Protein AF-A0A0Q6T5B0-F1 (afdb_monomer)

Radius of gyration: 17.35 Å; Cα contacts (8 Å, |Δi|>4): 91; chains: 1; bounding box: 44×30×52 Å

Mean predicted aligned error: 13.18 Å

Secondary structure (DSSP, 8-state):
---TT-----TTTS-------SS---EEEEEEEEE-SS-EEEEEEEEETTS-TTS-PPEEEEE-HHHHHH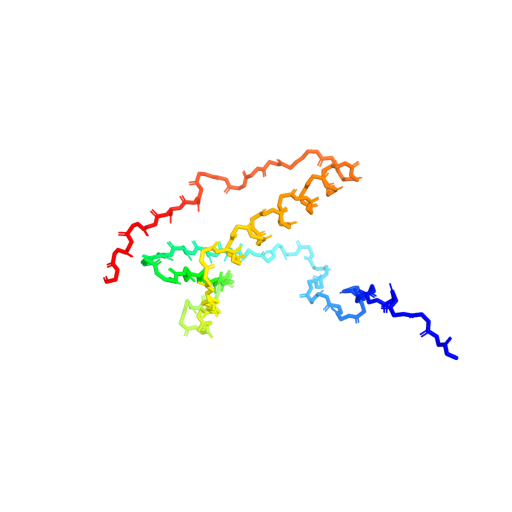HHHHHHHHHHHHHHHH-PPPP-TT---------

pLDDT: mean 70.62, std 24.85, range [30.31, 98.31]

Structure (mmCIF, N/CA/C/O backbone):
data_AF-A0A0Q6T5B0-F1
#
_entry.id   AF-A0A0Q6T5B0-F1
#
loop_
_atom_site.group_PDB
_atom_site.id
_atom_site.type_symbol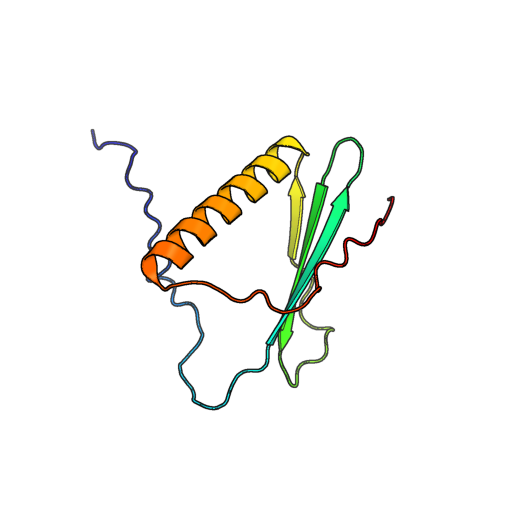
_atom_site.label_atom_id
_atom_site.label_alt_id
_atom_site.label_comp_id
_atom_site.label_asym_id
_atom_site.label_entity_id
_atom_site.label_seq_id
_atom_site.pdbx_PDB_ins_code
_atom_site.Cartn_x
_atom_site.Cartn_y
_atom_site.Cartn_z
_atom_site.occupancy
_atom_site.B_iso_or_equiv
_atom_site.auth_seq_id
_atom_site.auth_comp_id
_atom_site.auth_asym_id
_atom_site.auth_atom_id
_atom_site.pdbx_PDB_model_num
ATOM 1 N N . MET A 1 1 ? 8.245 -11.558 34.445 1.00 35.50 1 MET A N 1
ATOM 2 C CA . MET A 1 1 ? 7.073 -11.363 33.566 1.00 35.50 1 MET A CA 1
ATOM 3 C C . MET A 1 1 ? 7.317 -10.069 32.796 1.00 35.50 1 MET A C 1
ATOM 5 O O . MET A 1 1 ? 7.330 -9.022 33.426 1.00 35.50 1 MET A O 1
ATOM 9 N N . LYS A 1 2 ? 7.706 -10.133 31.514 1.00 34.97 2 LYS A N 1
ATOM 10 C CA . LYS A 1 2 ? 8.018 -8.940 30.699 1.00 34.97 2 LYS A CA 1
ATOM 11 C C . LYS A 1 2 ? 6.781 -8.540 29.879 1.00 34.97 2 LYS A C 1
ATOM 13 O O . LYS A 1 2 ? 6.071 -9.415 29.396 1.00 34.97 2 LYS A O 1
ATOM 18 N N . SER A 1 3 ? 6.535 -7.231 29.808 1.00 30.31 3 SER A N 1
ATOM 19 C CA . SER A 1 3 ? 5.399 -6.556 29.158 1.00 30.31 3 SER A CA 1
ATOM 20 C C . SER A 1 3 ? 5.258 -6.902 27.659 1.00 30.31 3 SER A C 1
ATOM 22 O O . SER A 1 3 ? 6.290 -6.957 26.992 1.00 30.31 3 SER A O 1
ATOM 24 N N . PRO A 1 4 ? 4.041 -7.073 27.093 1.00 40.22 4 PRO A N 1
ATOM 25 C CA . PRO A 1 4 ? 3.830 -7.443 25.681 1.00 40.22 4 PRO A CA 1
ATOM 26 C C . PRO A 1 4 ? 4.004 -6.329 24.627 1.00 40.22 4 PRO A C 1
ATOM 28 O O . PRO A 1 4 ? 3.602 -6.523 23.484 1.00 40.22 4 PRO A O 1
ATOM 31 N N . THR A 1 5 ? 4.542 -5.156 24.961 1.00 44.38 5 THR A N 1
ATOM 32 C CA . THR A 1 5 ? 4.450 -3.964 24.088 1.00 44.38 5 THR A CA 1
ATOM 33 C C . THR A 1 5 ? 5.668 -3.650 23.218 1.00 44.38 5 THR A C 1
ATOM 35 O O . THR A 1 5 ? 5.668 -2.621 22.550 1.00 44.38 5 THR A O 1
ATOM 38 N N . ASP A 1 6 ? 6.662 -4.531 23.131 1.00 37.91 6 ASP A N 1
ATOM 39 C CA . ASP A 1 6 ? 7.827 -4.325 22.258 1.00 37.91 6 ASP A CA 1
ATOM 40 C C . ASP A 1 6 ? 7.759 -5.214 21.009 1.00 37.91 6 ASP A C 1
ATOM 42 O O . ASP A 1 6 ? 8.482 -6.194 20.855 1.00 37.91 6 ASP A O 1
ATOM 46 N N . VAL A 1 7 ? 6.849 -4.871 20.096 1.00 40.16 7 VAL A N 1
ATOM 47 C CA . VAL A 1 7 ? 6.929 -5.320 18.695 1.00 40.16 7 VAL A CA 1
ATOM 48 C C . VAL A 1 7 ? 7.183 -4.103 17.816 1.00 40.16 7 VAL A C 1
ATOM 50 O O . VAL A 1 7 ? 6.499 -3.853 16.826 1.00 40.16 7 VAL A O 1
ATOM 53 N N . ARG A 1 8 ? 8.194 -3.308 18.174 1.00 38.72 8 ARG A N 1
ATOM 54 C CA . ARG A 1 8 ? 8.837 -2.426 17.204 1.00 38.72 8 ARG A CA 1
ATOM 55 C C . ARG A 1 8 ? 9.734 -3.323 16.355 1.00 38.72 8 ARG A C 1
ATOM 57 O O . ARG A 1 8 ? 10.908 -3.506 16.647 1.00 38.72 8 ARG A O 1
ATOM 64 N N . ARG A 1 9 ? 9.133 -3.991 15.364 1.00 39.81 9 ARG A N 1
ATOM 65 C CA . ARG A 1 9 ? 9.886 -4.726 14.343 1.00 39.81 9 ARG A CA 1
ATOM 66 C C . ARG A 1 9 ? 10.784 -3.698 13.666 1.00 39.81 9 ARG A C 1
ATOM 68 O O . ARG A 1 9 ? 10.284 -2.768 13.038 1.00 39.81 9 ARG A O 1
ATOM 75 N N . ASP A 1 10 ? 12.081 -3.811 13.898 1.00 35.12 10 ASP A N 1
ATOM 76 C CA . ASP A 1 10 ? 13.074 -2.888 13.374 1.00 35.12 10 ASP A CA 1
ATOM 77 C C . ASP A 1 10 ? 13.299 -3.227 11.895 1.00 35.12 10 ASP A C 1
ATOM 79 O O . ASP A 1 10 ? 14.168 -4.021 11.539 1.00 35.12 10 ASP A O 1
ATOM 83 N N . TRP A 1 11 ? 12.442 -2.687 11.023 1.00 39.12 11 TRP A N 1
ATOM 84 C CA . TRP A 1 11 ? 12.509 -2.882 9.567 1.00 39.12 11 TRP A CA 1
ATOM 85 C C . TRP A 1 11 ? 13.849 -2.421 8.968 1.00 39.12 11 TRP A C 1
ATOM 87 O O . TRP A 1 11 ? 14.155 -2.756 7.831 1.00 39.12 11 TRP A O 1
ATOM 97 N N . ALA A 1 12 ? 14.661 -1.673 9.724 1.00 39.00 12 ALA A N 1
ATOM 98 C CA . ALA A 1 12 ? 16.006 -1.272 9.331 1.00 39.00 12 ALA A CA 1
ATOM 99 C C . ALA A 1 12 ? 17.030 -2.425 9.376 1.00 39.00 12 ALA A C 1
ATOM 101 O O . ALA A 1 12 ? 18.029 -2.374 8.659 1.00 39.00 12 ALA A O 1
ATOM 102 N N . ALA A 1 13 ? 16.804 -3.459 10.199 1.00 38.56 13 ALA A N 1
ATOM 103 C CA . ALA A 1 13 ? 17.745 -4.570 10.377 1.00 38.56 13 ALA A CA 1
ATOM 104 C C . ALA A 1 13 ? 17.644 -5.630 9.265 1.00 38.56 13 ALA A C 1
ATOM 106 O O . ALA A 1 13 ? 18.636 -6.275 8.927 1.00 38.56 13 ALA A O 1
ATOM 107 N N . GLU A 1 14 ? 16.468 -5.777 8.653 1.00 37.75 14 GLU A N 1
ATOM 108 C CA . GLU 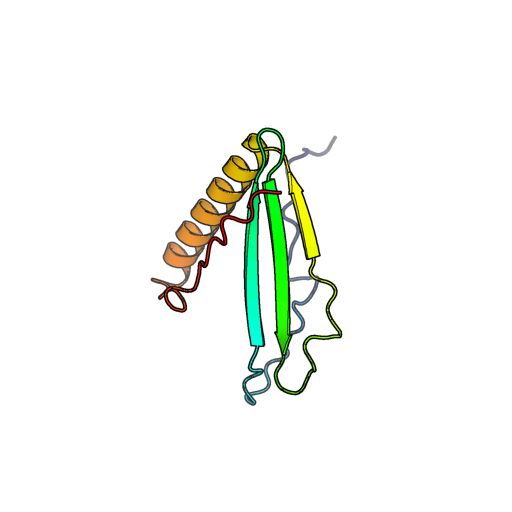A 1 14 ? 16.292 -6.522 7.406 1.00 37.75 14 GLU A CA 1
ATOM 109 C C . GLU A 1 14 ? 16.500 -5.542 6.258 1.00 37.75 14 GLU A C 1
ATOM 111 O O . GLU A 1 14 ? 15.539 -5.048 5.677 1.00 37.75 14 GLU A O 1
ATOM 116 N N . GLY A 1 15 ? 17.766 -5.177 6.023 1.00 33.25 15 GLY A N 1
ATOM 117 C CA . GLY A 1 15 ? 18.152 -4.152 5.060 1.00 33.25 15 GLY A CA 1
ATOM 118 C C . GLY A 1 15 ? 17.297 -4.218 3.799 1.00 33.25 15 GLY A C 1
ATOM 119 O O . GLY A 1 15 ? 17.373 -5.187 3.048 1.00 33.25 15 GLY A O 1
ATOM 120 N N . CYS A 1 16 ? 16.473 -3.190 3.580 1.00 35.16 16 CYS A N 1
ATOM 121 C CA . CYS A 1 16 ? 15.827 -2.989 2.294 1.00 35.16 16 CYS A CA 1
ATOM 122 C C . CYS A 1 16 ? 16.971 -2.922 1.276 1.00 35.16 16 CYS A C 1
ATOM 124 O O . CYS A 1 16 ? 17.813 -2.023 1.401 1.00 35.16 16 CYS A O 1
ATOM 126 N N . PRO A 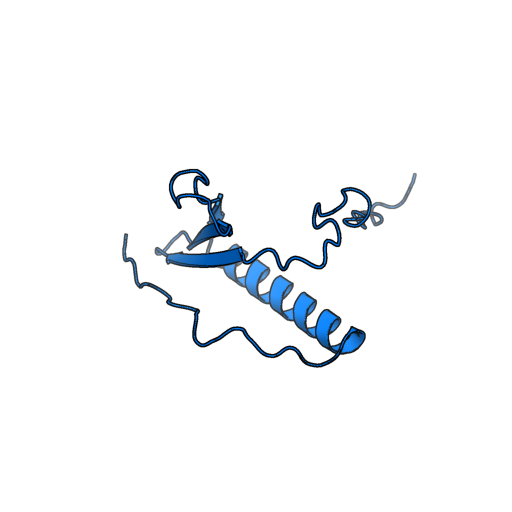1 17 ? 17.102 -3.882 0.343 1.00 40.28 17 PRO A N 1
ATOM 127 C CA . PRO A 1 17 ? 18.256 -3.949 -0.528 1.00 40.28 17 PRO A CA 1
ATOM 128 C C . PRO A 1 17 ? 18.055 -2.911 -1.626 1.00 40.28 17 PRO A C 1
ATOM 130 O O . PRO A 1 17 ? 17.759 -3.230 -2.769 1.00 40.28 17 PRO A O 1
ATOM 133 N N . VAL A 1 18 ? 18.198 -1.641 -1.274 1.00 43.22 18 VAL A N 1
ATOM 134 C CA . VAL A 1 18 ? 18.422 -0.574 -2.235 1.00 43.22 18 VAL A CA 1
ATOM 135 C C . VAL A 1 18 ? 19.802 -0.039 -1.913 1.00 43.22 18 VAL A C 1
ATOM 137 O O . VAL A 1 18 ? 19.980 0.983 -1.254 1.00 43.22 18 VAL A O 1
ATOM 140 N N . ALA A 1 19 ? 20.802 -0.826 -2.314 1.00 38.34 19 ALA A N 1
ATOM 141 C CA . ALA A 1 19 ? 22.180 -0.381 -2.317 1.00 38.34 19 ALA A CA 1
ATOM 142 C C . ALA A 1 19 ? 22.244 0.939 -3.093 1.00 38.34 19 ALA A C 1
ATOM 144 O O . ALA A 1 19 ? 21.805 1.024 -4.241 1.00 38.34 19 ALA A O 1
ATOM 145 N N . ALA A 1 20 ? 22.771 1.967 -2.437 1.00 44.75 20 ALA A N 1
ATOM 146 C CA . ALA A 1 20 ? 23.010 3.271 -3.020 1.00 44.75 20 ALA A CA 1
ATOM 147 C C . ALA A 1 20 ? 24.050 3.157 -4.149 1.00 44.75 20 ALA A C 1
ATOM 149 O O . ALA A 1 20 ? 25.247 3.319 -3.926 1.00 44.75 20 ALA A O 1
ATOM 150 N N . SER A 1 21 ? 23.599 2.879 -5.372 1.00 38.88 21 SER A N 1
ATOM 151 C CA . SER A 1 21 ? 24.330 3.225 -6.588 1.00 38.88 21 SER A CA 1
ATOM 152 C C . SER A 1 21 ? 23.618 4.389 -7.257 1.00 38.88 21 SER A C 1
ATOM 154 O O . SER A 1 21 ? 22.417 4.330 -7.495 1.00 38.88 21 SER A O 1
ATOM 156 N N . SER A 1 22 ? 24.362 5.437 -7.599 1.00 43.53 22 SER A N 1
ATOM 157 C CA . SER A 1 22 ? 23.889 6.619 -8.333 1.00 43.53 22 SER A CA 1
ATOM 158 C C . SER A 1 22 ? 23.472 6.342 -9.789 1.00 43.53 22 SER A C 1
ATOM 160 O O . SER A 1 22 ? 23.226 7.278 -10.545 1.00 43.53 22 SER A O 1
ATOM 162 N N . ALA A 1 23 ? 23.371 5.073 -10.187 1.00 44.34 23 ALA A N 1
ATOM 163 C CA . ALA A 1 23 ? 22.608 4.640 -11.346 1.00 44.34 23 ALA A CA 1
ATOM 164 C C . ALA A 1 23 ? 21.174 4.398 -10.861 1.00 44.34 23 ALA A C 1
ATOM 166 O O . ALA A 1 23 ? 20.929 3.445 -10.123 1.00 44.34 23 ALA A O 1
ATOM 167 N N . GLY A 1 24 ? 20.260 5.316 -11.176 1.00 47.41 24 GLY A N 1
ATOM 168 C CA . GLY A 1 24 ? 18.870 5.218 -10.744 1.00 47.41 24 GLY A CA 1
ATOM 169 C C . GLY A 1 24 ? 18.274 3.891 -11.195 1.00 47.41 24 GLY A C 1
ATOM 170 O O . GLY A 1 24 ? 18.118 3.662 -12.387 1.00 47.41 24 GLY A O 1
ATOM 171 N N . TYR A 1 25 ? 17.951 3.012 -10.251 1.00 49.84 25 TYR A N 1
ATOM 172 C CA . TYR A 1 25 ? 17.116 1.862 -10.557 1.00 49.84 25 TYR A CA 1
ATOM 173 C C . TYR A 1 25 ? 15.729 2.399 -10.893 1.00 49.84 25 TYR A C 1
ATOM 175 O O . TYR A 1 25 ? 14.997 2.855 -10.010 1.00 49.84 25 TYR A O 1
ATOM 183 N N . HIS A 1 26 ? 15.382 2.390 -12.175 1.00 71.38 26 HIS A N 1
ATOM 184 C CA . HIS A 1 26 ? 14.034 2.700 -12.608 1.00 71.38 26 HIS A CA 1
ATOM 185 C C . HIS A 1 26 ? 13.155 1.496 -12.276 1.00 71.38 26 HIS A C 1
ATOM 187 O O . HIS A 1 26 ? 13.253 0.435 -12.891 1.00 71.38 26 HIS A O 1
ATOM 193 N N . TYR A 1 27 ? 12.315 1.654 -11.257 1.00 72.94 27 TYR A N 1
ATOM 194 C CA . TYR A 1 27 ? 11.276 0.689 -10.936 1.00 72.94 27 TYR A CA 1
ATOM 195 C C . TYR A 1 27 ? 9.908 1.362 -10.957 1.00 72.94 27 TYR A C 1
ATOM 197 O O . TYR A 1 27 ? 9.777 2.561 -10.703 1.00 72.94 27 TYR A O 1
ATOM 205 N N . ALA A 1 28 ? 8.879 0.576 -11.249 1.00 79.38 28 ALA A N 1
ATOM 206 C CA . ALA A 1 28 ? 7.492 1.004 -11.198 1.00 79.38 28 ALA A CA 1
ATOM 207 C C . ALA A 1 28 ? 6.697 0.042 -10.317 1.00 79.38 28 ALA A C 1
ATOM 209 O O . ALA A 1 28 ? 6.683 -1.165 -10.562 1.00 79.38 28 ALA A O 1
ATOM 210 N N . ASN A 1 29 ? 6.020 0.584 -9.305 1.00 83.19 29 ASN A N 1
ATOM 211 C CA . ASN A 1 29 ? 5.044 -0.169 -8.525 1.00 83.19 29 ASN A CA 1
ATOM 212 C C . ASN A 1 29 ? 3.694 -0.145 -9.249 1.00 83.19 29 ASN A C 1
ATOM 214 O O . ASN A 1 29 ? 3.238 0.913 -9.680 1.00 83.19 29 ASN A O 1
ATOM 218 N N . GLN A 1 30 ? 3.050 -1.301 -9.356 1.00 81.31 30 GLN A N 1
ATOM 219 C CA . GLN A 1 30 ? 1.707 -1.461 -9.901 1.00 81.31 30 GLN A CA 1
ATOM 220 C C . GLN A 1 30 ? 0.784 -1.965 -8.795 1.00 81.31 30 GLN A C 1
ATOM 222 O O . GLN A 1 30 ? 1.081 -2.962 -8.133 1.00 81.31 30 GLN A O 1
ATOM 227 N N . PHE A 1 31 ? -0.338 -1.276 -8.613 1.00 86.75 31 PHE A N 1
ATOM 228 C CA . PHE A 1 31 ? -1.356 -1.611 -7.627 1.00 86.75 31 PHE A CA 1
ATOM 229 C C . PHE A 1 31 ? -2.698 -1.765 -8.332 1.00 86.75 31 PHE A C 1
ATOM 231 O O . PHE A 1 31 ? -3.110 -0.879 -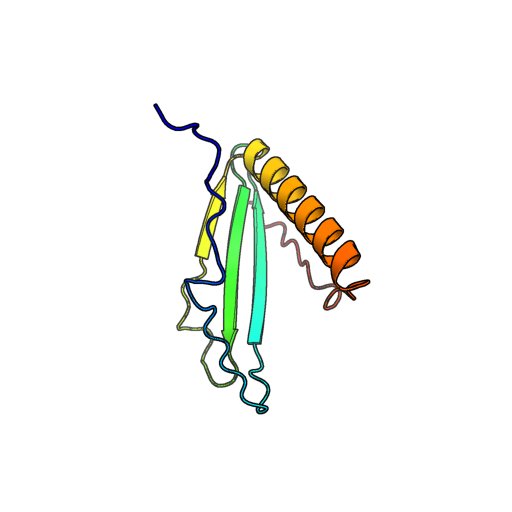9.076 1.00 86.75 31 PHE A O 1
ATOM 238 N N . GLU A 1 32 ? -3.399 -2.861 -8.066 1.00 86.44 32 GLU A N 1
ATOM 239 C CA . GLU A 1 32 ? -4.773 -3.061 -8.523 1.00 86.44 32 GLU A CA 1
ATOM 240 C C . GLU A 1 32 ? -5.643 -3.476 -7.344 1.00 86.44 32 GLU A C 1
ATOM 242 O O . GLU A 1 32 ? -5.246 -4.317 -6.535 1.00 86.44 32 GLU A O 1
ATOM 247 N N . VAL A 1 33 ? -6.850 -2.924 -7.268 1.00 91.25 33 VAL A N 1
ATOM 248 C CA . VAL A 1 33 ? -7.841 -3.301 -6.260 1.00 91.25 33 VAL A CA 1
ATOM 249 C C . VAL A 1 33 ? -9.121 -3.721 -6.963 1.00 91.25 33 VAL A C 1
ATOM 251 O O . VAL A 1 33 ? -9.621 -2.998 -7.816 1.00 91.25 33 VAL A O 1
ATOM 254 N N . GLY A 1 34 ? -9.650 -4.882 -6.586 1.00 91.62 34 GLY A N 1
ATOM 255 C CA . GLY A 1 34 ? -10.997 -5.326 -6.941 1.00 91.62 34 GLY A CA 1
ATOM 256 C C . GLY A 1 34 ? -11.767 -5.736 -5.691 1.00 91.62 34 GLY A C 1
ATOM 257 O O . GLY A 1 34 ? -11.168 -5.983 -4.642 1.00 91.62 34 GLY A O 1
ATOM 258 N N . PHE A 1 35 ? -13.092 -5.822 -5.778 1.00 95.44 35 PHE A N 1
ATOM 259 C CA . PHE A 1 35 ? -13.920 -6.221 -4.643 1.00 95.44 35 PHE A CA 1
ATOM 260 C C . PHE A 1 35 ? -15.182 -6.970 -5.071 1.00 95.44 35 PHE A C 1
ATOM 262 O O . PHE A 1 35 ? -15.688 -6.822 -6.180 1.00 95.44 35 PHE A O 1
ATOM 269 N N . SER A 1 36 ? -15.692 -7.770 -4.145 1.00 94.06 36 SER A N 1
ATOM 270 C CA . SER A 1 36 ? -17.016 -8.374 -4.163 1.00 94.06 36 SER A CA 1
ATOM 271 C C . SER A 1 36 ? -17.781 -7.926 -2.914 1.00 94.06 36 SER A C 1
ATOM 273 O O . SER A 1 36 ? -17.346 -7.052 -2.162 1.00 94.06 36 SER A O 1
ATOM 275 N N . ARG A 1 37 ? -18.934 -8.543 -2.646 1.00 93.94 37 ARG 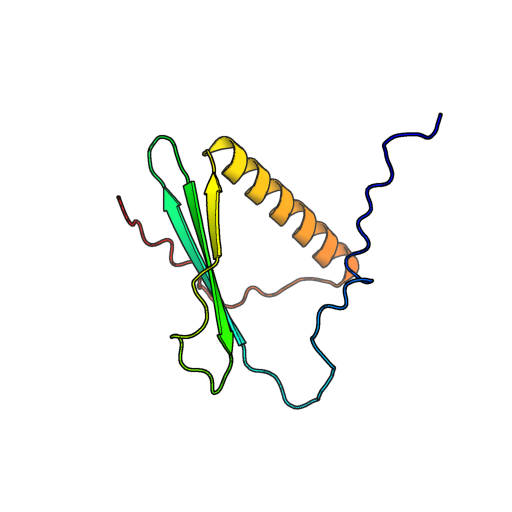A N 1
ATOM 276 C CA . ARG A 1 37 ? -19.697 -8.260 -1.425 1.00 93.94 37 ARG A CA 1
ATOM 277 C C . ARG A 1 37 ? -18.977 -8.700 -0.142 1.00 93.94 37 ARG A C 1
ATOM 279 O O . ARG A 1 37 ? -19.241 -8.132 0.914 1.00 93.94 37 ARG A O 1
ATOM 286 N N . SER A 1 38 ? -18.125 -9.722 -0.210 1.00 94.75 38 SER A N 1
ATOM 287 C CA . SER A 1 38 ? -17.480 -10.331 0.963 1.00 94.75 38 SER A CA 1
ATOM 288 C C . SER A 1 38 ? -15.970 -10.135 1.009 1.00 94.75 38 SER A C 1
ATOM 290 O O . SER A 1 38 ? -15.379 -10.286 2.077 1.00 94.75 38 SER A O 1
ATOM 292 N N . GLU A 1 39 ? -15.346 -9.795 -0.118 1.00 96.62 39 GLU A N 1
ATOM 293 C CA . GLU A 1 39 ? -13.892 -9.780 -0.254 1.00 96.62 39 GLU A CA 1
ATOM 294 C C . GLU A 1 39 ? -13.405 -8.543 -1.005 1.00 96.62 39 GLU A C 1
ATOM 296 O O . GLU A 1 39 ? -14.064 -8.027 -1.901 1.00 96.62 39 GLU A O 1
ATOM 301 N N . VAL A 1 40 ? -12.209 -8.102 -0.651 1.00 97.12 40 VAL A N 1
ATOM 302 C CA . VAL A 1 40 ? -11.402 -7.118 -1.358 1.00 97.12 40 VAL A CA 1
ATOM 303 C C . VAL A 1 40 ? -10.091 -7.808 -1.709 1.00 97.12 40 VAL A C 1
ATOM 305 O O . VAL A 1 40 ? -9.471 -8.453 -0.861 1.00 97.12 40 VAL A O 1
ATOM 308 N N . LEU A 1 41 ? -9.673 -7.681 -2.962 1.00 95.94 41 LEU A N 1
ATOM 309 C CA . LEU A 1 41 ? -8.411 -8.195 -3.465 1.00 95.94 41 LEU A CA 1
ATOM 310 C C . LEU A 1 41 ? -7.504 -7.018 -3.812 1.00 95.94 41 LEU A C 1
ATOM 312 O O . LEU A 1 41 ? -7.812 -6.257 -4.725 1.00 95.94 41 LEU A O 1
ATOM 316 N N . LEU A 1 42 ? -6.363 -6.923 -3.137 1.00 93.88 42 LEU A N 1
ATOM 317 C CA . LEU A 1 42 ? -5.260 -6.039 -3.503 1.00 93.88 42 LEU A CA 1
ATOM 318 C C . LEU A 1 42 ? -4.191 -6.863 -4.228 1.00 93.88 42 LEU A C 1
ATOM 320 O O . LEU A 1 42 ? -3.661 -7.825 -3.665 1.00 93.88 42 LEU A O 1
ATOM 324 N N . ARG A 1 43 ? -3.861 -6.492 -5.465 1.00 90.81 43 ARG A N 1
ATOM 325 C CA . ARG A 1 43 ? -2.722 -7.030 -6.217 1.00 90.81 43 ARG A CA 1
ATOM 326 C C . ARG A 1 43 ? -1.612 -5.991 -6.280 1.00 90.81 43 ARG A C 1
ATOM 328 O O . ARG A 1 43 ? -1.871 -4.814 -6.514 1.00 90.81 43 ARG A O 1
ATOM 335 N N . MET A 1 44 ? -0.385 -6.450 -6.073 1.00 89.12 44 MET A N 1
ATOM 336 C CA . MET A 1 44 ? 0.821 -5.632 -6.066 1.00 89.12 44 MET A CA 1
ATOM 337 C C . MET A 1 44 ? 1.865 -6.298 -6.951 1.00 89.12 44 MET A C 1
ATOM 339 O O . MET A 1 44 ? 2.148 -7.486 -6.792 1.00 89.12 44 MET A O 1
ATOM 343 N N . ALA A 1 45 ? 2.452 -5.535 -7.858 1.00 83.56 45 ALA A N 1
ATOM 344 C CA . ALA A 1 45 ? 3.598 -5.963 -8.643 1.00 83.56 45 ALA A CA 1
ATOM 345 C C . ALA A 1 45 ? 4.636 -4.847 -8.693 1.00 83.56 45 ALA A C 1
ATOM 347 O O . ALA A 1 45 ? 4.311 -3.669 -8.544 1.00 83.56 45 ALA A O 1
ATOM 348 N N . GLN A 1 46 ? 5.883 -5.230 -8.926 1.00 81.75 46 GLN A N 1
ATOM 349 C CA . GLN A 1 46 ? 6.974 -4.302 -9.163 1.00 81.75 46 GLN A CA 1
ATOM 350 C C . GLN A 1 46 ? 7.646 -4.692 -10.474 1.00 81.75 46 GLN A C 1
ATOM 352 O O . GLN A 1 46 ? 7.919 -5.868 -10.709 1.00 81.75 46 GLN A O 1
ATOM 357 N N . ALA A 1 47 ? 7.857 -3.707 -11.337 1.00 77.88 47 ALA A N 1
ATOM 358 C CA . ALA A 1 47 ? 8.605 -3.862 -12.573 1.00 77.88 47 ALA A CA 1
ATOM 359 C C . ALA A 1 47 ? 9.945 -3.143 -12.429 1.00 77.88 47 ALA A C 1
ATOM 361 O O . ALA A 1 47 ? 9.969 -1.999 -11.972 1.00 77.88 47 ALA A O 1
ATOM 362 N N . TYR A 1 48 ? 11.028 -3.798 -12.837 1.00 78.75 48 TYR A N 1
ATOM 363 C CA . TYR A 1 48 ? 12.367 -3.222 -12.885 1.00 78.75 48 TYR A CA 1
ATOM 364 C C . TYR A 1 48 ? 12.790 -3.015 -14.338 1.00 78.75 48 TYR A C 1
ATOM 366 O O . TYR A 1 48 ? 12.455 -3.808 -15.219 1.00 78.75 48 TYR A O 1
ATOM 374 N N . GLU A 1 49 ? 13.516 -1.934 -14.602 1.00 73.75 49 GLU A N 1
ATOM 375 C CA . GLU A 1 49 ? 14.098 -1.686 -15.916 1.00 73.75 49 GLU A CA 1
ATOM 376 C C . GLU A 1 49 ? 14.989 -2.854 -16.362 1.00 73.75 49 GLU A C 1
ATOM 378 O O . GLU A 1 49 ? 15.821 -3.352 -15.608 1.00 73.75 49 GLU A O 1
ATOM 383 N N . GLY A 1 50 ? 14.800 -3.301 -17.606 1.00 71.31 50 GLY A N 1
ATOM 384 C CA . GLY A 1 50 ? 15.544 -4.426 -18.178 1.00 71.31 50 GLY A CA 1
ATOM 385 C C . GLY A 1 50 ? 14.993 -5.814 -17.830 1.00 71.31 50 GLY A C 1
ATOM 386 O O . GLY A 1 50 ? 15.429 -6.787 -18.444 1.00 71.31 50 GLY A O 1
ATOM 387 N N . GLU A 1 51 ? 14.008 -5.928 -16.933 1.00 65.44 51 GLU A N 1
ATOM 388 C CA . GLU A 1 51 ? 13.315 -7.190 -16.660 1.00 65.44 51 GLU A CA 1
ATOM 389 C C . GLU A 1 51 ? 11.990 -7.273 -17.429 1.00 65.44 51 GLU A C 1
ATOM 391 O O . GLU A 1 51 ? 11.152 -6.370 -17.398 1.00 65.44 51 GLU A O 1
ATOM 396 N N . ALA A 1 52 ? 11.771 -8.388 -18.132 1.00 57.38 52 ALA A N 1
ATOM 397 C CA . ALA A 1 52 ? 10.460 -8.677 -18.696 1.00 57.38 52 ALA A CA 1
ATOM 398 C C . ALA A 1 52 ? 9.448 -8.856 -17.548 1.00 57.38 52 ALA A C 1
ATOM 400 O O . ALA A 1 52 ? 9.714 -9.600 -16.602 1.00 57.38 52 ALA A O 1
ATOM 401 N N . LEU A 1 53 ? 8.265 -8.231 -17.669 1.00 54.31 53 LEU A N 1
ATOM 402 C CA . LEU A 1 53 ? 7.129 -8.277 -16.717 1.00 54.31 53 LEU A CA 1
ATOM 403 C C . LEU A 1 53 ? 6.687 -9.699 -16.300 1.00 54.31 53 LEU A C 1
ATOM 405 O O . LEU A 1 53 ? 5.825 -9.869 -15.445 1.00 54.31 53 LEU A O 1
ATOM 409 N N . THR A 1 54 ? 7.254 -10.729 -16.919 1.00 50.03 54 THR A N 1
ATOM 410 C CA . THR A 1 54 ? 6.959 -12.147 -16.748 1.00 50.03 54 THR A CA 1
ATOM 411 C C . THR A 1 54 ? 7.528 -12.793 -15.482 1.00 50.03 54 THR A C 1
ATOM 413 O O . THR A 1 54 ? 7.161 -13.934 -15.213 1.00 50.03 54 THR A O 1
ATOM 416 N N . HIS A 1 55 ? 8.396 -12.133 -14.703 1.00 48.34 55 HIS A N 1
ATOM 417 C CA . HIS A 1 55 ? 9.118 -12.813 -13.609 1.00 48.34 55 HIS A CA 1
ATOM 418 C C . HIS A 1 55 ? 8.634 -12.541 -12.178 1.00 48.34 55 HIS A C 1
ATOM 420 O O . HIS A 1 55 ? 8.978 -13.309 -11.281 1.00 48.34 55 HIS A O 1
ATOM 426 N N . GLY A 1 56 ? 7.767 -11.554 -11.953 1.00 55.94 56 GLY A N 1
ATOM 427 C CA . GLY A 1 56 ? 7.127 -11.350 -10.652 1.00 55.94 56 GLY A CA 1
ATOM 428 C C . GLY A 1 56 ? 5.682 -11.828 -10.678 1.00 55.94 56 GLY A C 1
ATOM 429 O O . GLY A 1 56 ? 4.822 -11.117 -11.192 1.00 55.94 56 GLY A O 1
ATOM 430 N N . MET A 1 57 ? 5.372 -13.003 -10.115 1.00 60.75 57 MET A N 1
ATOM 431 C CA . MET A 1 57 ? 3.970 -13.305 -9.794 1.00 60.75 57 MET A CA 1
ATOM 432 C C . MET A 1 57 ? 3.465 -12.186 -8.869 1.00 60.75 57 MET A C 1
ATOM 434 O O . MET A 1 57 ? 4.076 -11.979 -7.819 1.00 60.75 57 MET A O 1
ATOM 438 N N . PRO A 1 58 ? 2.396 -11.449 -9.227 1.00 74.75 58 PRO A N 1
ATOM 439 C CA . PRO A 1 58 ? 1.921 -10.350 -8.401 1.00 74.75 58 PRO A CA 1
ATOM 440 C C . PRO A 1 58 ? 1.558 -10.875 -7.014 1.00 74.75 58 PRO A C 1
ATOM 442 O O . PRO A 1 58 ? 0.820 -11.859 -6.892 1.00 74.75 58 PRO A O 1
ATOM 445 N N . THR A 1 59 ? 2.045 -10.203 -5.973 1.00 87.81 59 THR A N 1
ATOM 446 C CA . THR A 1 59 ? 1.626 -10.472 -4.599 1.00 87.81 59 THR A CA 1
ATOM 447 C C . THR A 1 59 ? 0.154 -10.116 -4.474 1.00 87.81 59 THR A C 1
ATOM 449 O O . THR A 1 59 ? -0.283 -9.048 -4.909 1.00 87.81 59 THR A O 1
ATOM 452 N N . ARG A 1 60 ? -0.629 -11.020 -3.885 1.00 90.94 60 ARG A N 1
ATOM 453 C CA . ARG A 1 60 ? -2.071 -10.848 -3.703 1.00 90.94 60 ARG A CA 1
ATOM 454 C C . ARG A 1 60 ? -2.416 -10.885 -2.227 1.00 90.94 60 ARG A C 1
ATOM 456 O O . ARG A 1 60 ? -1.986 -11.790 -1.520 1.00 90.94 60 ARG A O 1
ATOM 463 N N . VAL A 1 61 ? -3.239 -9.941 -1.792 1.00 94.56 61 VAL A N 1
ATOM 464 C CA . VAL A 1 61 ? -3.839 -9.937 -0.460 1.00 94.56 61 VAL A CA 1
ATOM 465 C C . VAL A 1 61 ? -5.350 -9.981 -0.628 1.00 94.56 61 VAL A C 1
ATOM 467 O O . VAL A 1 61 ? -5.935 -9.077 -1.222 1.00 94.56 61 VAL A O 1
ATOM 470 N N . VAL A 1 62 ? -5.969 -11.044 -0.117 1.00 96.00 62 VAL A N 1
ATOM 471 C CA . VAL A 1 62 ? -7.426 -11.167 -0.003 1.00 96.00 62 VAL A CA 1
ATOM 472 C C . VAL A 1 62 ? -7.813 -10.790 1.417 1.00 96.00 62 VAL A C 1
ATOM 474 O O . VAL A 1 62 ? -7.214 -11.272 2.378 1.00 96.00 62 VAL A O 1
ATOM 477 N N . MET A 1 63 ? -8.798 -9.915 1.555 1.00 97.69 63 MET A N 1
ATOM 478 C CA . MET A 1 63 ? -9.250 -9.413 2.846 1.00 97.69 63 MET A CA 1
ATOM 479 C C . MET A 1 63 ? -10.757 -9.163 2.834 1.00 97.69 63 MET A C 1
ATOM 481 O O . MET A 1 63 ? -11.355 -9.018 1.776 1.00 97.69 63 MET A O 1
ATOM 485 N N . THR A 1 64 ? -11.391 -9.082 4.002 1.00 98.19 64 THR A N 1
ATOM 486 C CA . THR A 1 64 ? -12.769 -8.569 4.082 1.00 98.19 64 THR A CA 1
ATOM 487 C C . THR A 1 64 ? -12.772 -7.039 3.941 1.00 98.19 64 THR A C 1
ATOM 489 O O . THR A 1 64 ? -11.747 -6.403 4.213 1.00 98.19 64 THR A O 1
ATOM 492 N N . PRO A 1 65 ? -13.912 -6.403 3.601 1.00 97.69 65 PRO A N 1
ATOM 493 C CA . PRO A 1 65 ? -14.008 -4.941 3.548 1.00 97.69 65 PRO A CA 1
ATOM 494 C C . PRO A 1 65 ? -13.555 -4.238 4.838 1.00 97.69 65 PRO A C 1
ATOM 496 O O . PRO A 1 65 ? -12.923 -3.187 4.784 1.00 97.69 65 PRO A O 1
ATOM 499 N N . SER A 1 66 ? -13.807 -4.834 6.009 1.00 97.88 66 SER A N 1
ATOM 500 C CA . SER A 1 66 ? -13.363 -4.280 7.295 1.00 97.88 66 SER A CA 1
ATOM 501 C C . SER A 1 66 ? -11.837 -4.215 7.416 1.00 97.88 66 SER A C 1
ATOM 503 O O . SER A 1 66 ? -11.304 -3.222 7.907 1.00 97.88 66 SER A O 1
ATOM 505 N N . TYR A 1 67 ? -11.122 -5.235 6.934 1.00 98.31 67 TYR A N 1
ATOM 506 C CA . TYR A 1 67 ? -9.657 -5.222 6.914 1.00 98.31 67 TYR A CA 1
ATOM 507 C C . TYR A 1 67 ? -9.099 -4.255 5.864 1.00 98.31 67 TYR A C 1
ATOM 509 O O . TYR A 1 67 ? -8.080 -3.618 6.125 1.00 98.31 67 TYR A O 1
ATOM 517 N N . ALA A 1 68 ? -9.783 -4.074 4.729 1.00 97.25 68 ALA A N 1
ATOM 518 C CA . ALA A 1 68 ? -9.404 -3.065 3.737 1.00 97.25 68 ALA A CA 1
ATOM 519 C C . ALA A 1 68 ? -9.475 -1.644 4.310 1.00 97.25 68 ALA A C 1
ATOM 521 O O . ALA A 1 68 ? -8.550 -0.854 4.123 1.00 97.25 68 ALA A O 1
ATOM 522 N N . MET A 1 69 ? -10.522 -1.342 5.083 1.00 98.00 69 MET A N 1
ATOM 523 C CA . MET A 1 69 ? -10.640 -0.059 5.781 1.00 98.00 69 MET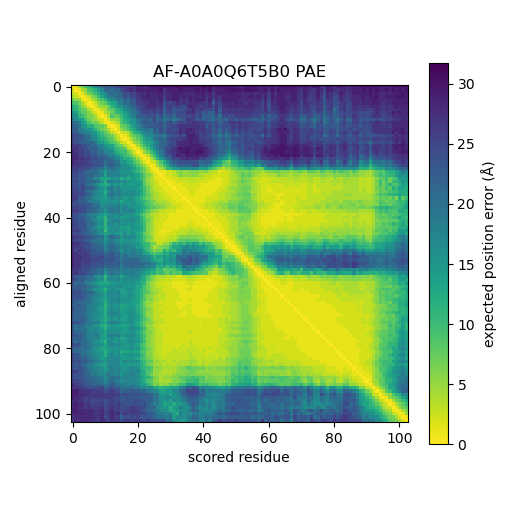 A CA 1
ATOM 524 C C . MET A 1 69 ? -9.535 0.139 6.825 1.00 98.00 69 MET A C 1
ATOM 526 O O . MET A 1 69 ? -8.964 1.225 6.908 1.00 98.00 69 MET A O 1
ATOM 530 N N . ALA A 1 70 ? -9.186 -0.908 7.578 1.00 98.12 70 ALA A N 1
ATOM 531 C CA . ALA A 1 70 ? -8.083 -0.847 8.536 1.00 98.12 70 ALA A CA 1
ATOM 532 C C . ALA A 1 70 ? -6.727 -0.602 7.847 1.00 98.12 70 ALA A C 1
ATOM 534 O O . ALA A 1 70 ? -5.923 0.189 8.338 1.00 98.12 70 ALA A O 1
ATOM 535 N N . LEU A 1 71 ? -6.482 -1.231 6.691 1.00 97.00 71 LEU A N 1
ATOM 536 C CA . LEU A 1 71 ? -5.272 -1.006 5.897 1.00 97.00 71 LEU A CA 1
ATOM 537 C C . LEU A 1 71 ? -5.196 0.434 5.374 1.00 97.00 71 LEU A C 1
ATOM 539 O O . LEU A 1 71 ? -4.141 1.059 5.469 1.00 97.00 71 LEU A O 1
ATOM 543 N N . LEU A 1 72 ? -6.307 0.970 4.859 1.00 96.25 72 LEU A N 1
ATOM 544 C CA . LEU A 1 72 ? -6.383 2.354 4.388 1.00 96.25 72 LEU A CA 1
ATOM 545 C C . LEU A 1 72 ? -6.062 3.345 5.513 1.00 96.25 72 LEU A C 1
ATOM 547 O O . LEU A 1 72 ? -5.254 4.253 5.321 1.00 96.25 72 LEU A O 1
ATOM 551 N N . GLN A 1 73 ? -6.657 3.145 6.691 1.00 97.81 73 GLN A N 1
ATOM 552 C CA . GLN A 1 73 ? -6.384 3.977 7.859 1.00 97.81 73 GLN A CA 1
ATOM 553 C C . GLN A 1 73 ? -4.904 3.906 8.259 1.00 97.81 73 GLN A C 1
ATOM 555 O O . GLN A 1 73 ? -4.259 4.943 8.403 1.00 97.81 73 GLN A O 1
ATOM 560 N N . LEU A 1 74 ? -4.348 2.695 8.371 1.00 98.00 74 LEU A N 1
ATOM 561 C CA . LEU A 1 74 ? -2.948 2.485 8.740 1.00 98.00 74 LEU A CA 1
ATOM 562 C C . LEU A 1 74 ? -1.986 3.185 7.770 1.00 98.00 74 LEU A C 1
ATOM 564 O O . LEU A 1 74 ? -1.039 3.842 8.206 1.00 98.00 74 LEU A O 1
ATOM 568 N N . LEU A 1 75 ? -2.222 3.053 6.461 1.00 96.12 75 LEU A N 1
ATOM 569 C CA . LEU A 1 75 ? -1.377 3.670 5.441 1.00 96.12 75 LEU A CA 1
ATOM 570 C C . LEU A 1 75 ? -1.476 5.201 5.485 1.00 96.12 75 LEU A C 1
ATOM 572 O O . LEU A 1 75 ? -0.454 5.880 5.410 1.00 96.12 75 LEU A O 1
ATOM 576 N N . SER A 1 76 ? -2.681 5.744 5.675 1.00 96.00 76 SER A N 1
ATOM 577 C CA . SER A 1 76 ? -2.893 7.187 5.829 1.00 96.00 76 SER A CA 1
ATOM 578 C C . SER A 1 76 ? -2.140 7.747 7.038 1.00 96.00 76 SER A C 1
ATOM 580 O O . SER A 1 76 ? -1.431 8.744 6.919 1.00 96.00 76 SER A O 1
ATOM 582 N N . GLU A 1 77 ? -2.251 7.102 8.200 1.00 97.69 77 GLU A N 1
ATOM 583 C CA . GLU A 1 77 ? -1.548 7.521 9.419 1.00 97.69 77 GLU A CA 1
ATOM 584 C C . GLU A 1 77 ? -0.022 7.410 9.274 1.00 97.69 77 GLU A C 1
ATOM 586 O O . GLU A 1 77 ? 0.731 8.232 9.802 1.00 97.69 77 GLU A O 1
ATOM 591 N N . ALA A 1 78 ? 0.467 6.397 8.554 1.00 97.12 78 ALA A N 1
ATOM 592 C CA . ALA A 1 78 ? 1.887 6.264 8.249 1.00 97.12 78 ALA A CA 1
ATOM 593 C C . ALA A 1 78 ? 2.390 7.414 7.363 1.00 97.12 78 ALA A C 1
ATOM 595 O O . ALA A 1 78 ? 3.415 8.011 7.691 1.00 97.12 78 ALA A O 1
ATOM 596 N N . MET A 1 79 ? 1.658 7.775 6.304 1.00 96.06 79 MET A N 1
ATOM 597 C CA . MET A 1 79 ? 2.053 8.867 5.407 1.00 96.06 79 MET A CA 1
ATOM 598 C C . MET A 1 79 ? 1.977 10.241 6.074 1.00 96.06 79 MET A C 1
ATOM 600 O O . MET A 1 79 ? 2.874 11.051 5.876 1.00 96.06 79 MET A O 1
ATOM 604 N N . GLN A 1 80 ? 0.991 10.484 6.941 1.00 95.81 80 GLN A N 1
ATOM 605 C CA . GLN A 1 80 ? 0.938 11.717 7.737 1.00 95.81 80 GLN A CA 1
ATOM 606 C C . GLN A 1 80 ? 2.165 11.867 8.647 1.00 95.81 80 GLN A C 1
ATOM 608 O O . GLN A 1 80 ? 2.729 12.954 8.758 1.00 95.81 80 GLN A O 1
ATOM 613 N N . ARG A 1 81 ? 2.608 10.775 9.288 1.00 96.88 81 ARG A N 1
ATOM 614 C CA . ARG A 1 81 ? 3.842 10.783 10.092 1.00 96.88 81 ARG A CA 1
ATOM 615 C C . ARG A 1 81 ? 5.081 10.992 9.231 1.00 96.88 81 ARG A C 1
ATOM 617 O O . ARG A 1 81 ? 5.949 11.761 9.625 1.00 96.88 81 ARG A O 1
ATOM 624 N N . TYR A 1 82 ? 5.138 10.348 8.065 1.00 95.69 82 TYR A N 1
ATOM 625 C CA . TYR A 1 82 ? 6.223 10.549 7.110 1.00 95.69 82 TYR A CA 1
ATOM 626 C C . TYR A 1 82 ? 6.332 12.022 6.699 1.00 95.69 82 TYR A C 1
ATOM 628 O O . TYR A 1 82 ? 7.411 12.594 6.785 1.00 95.69 82 TYR A O 1
ATOM 636 N N . GLU A 1 83 ? 5.227 12.666 6.317 1.00 96.06 83 GLU A N 1
ATOM 637 C CA . GLU A 1 83 ? 5.246 14.075 5.905 1.00 96.06 83 GLU A CA 1
ATOM 638 C C . GLU A 1 83 ? 5.618 15.029 7.042 1.00 96.06 83 GLU A C 1
ATOM 640 O O . GLU A 1 83 ? 6.309 16.023 6.817 1.00 96.06 83 GLU A O 1
ATOM 645 N N . ALA A 1 84 ? 5.199 14.726 8.272 1.00 96.00 84 ALA A N 1
ATOM 646 C CA . ALA A 1 84 ? 5.595 15.502 9.441 1.00 96.00 84 ALA A CA 1
ATOM 647 C C . ALA A 1 84 ? 7.108 15.417 9.724 1.00 96.00 84 ALA A C 1
ATOM 649 O O . ALA A 1 84 ? 7.683 16.371 10.247 1.00 96.00 84 ALA A O 1
ATOM 650 N N . GLU A 1 85 ? 7.745 14.290 9.392 1.00 97.56 85 GLU A N 1
ATOM 651 C CA . GLU A 1 85 ? 9.170 14.042 9.637 1.00 97.56 85 GLU A CA 1
ATOM 652 C C . GLU A 1 85 ? 10.066 14.498 8.473 1.00 97.56 85 GLU A C 1
ATOM 654 O O . GLU A 1 85 ? 11.121 15.089 8.703 1.00 97.56 85 GLU A O 1
ATOM 659 N N . TYR A 1 86 ? 9.642 14.266 7.229 1.00 96.38 86 TYR A N 1
ATOM 660 C CA . TYR A 1 86 ? 10.464 14.443 6.024 1.00 96.38 86 TYR A CA 1
ATOM 661 C C . TYR A 1 86 ? 9.971 15.553 5.083 1.00 96.38 86 TYR A C 1
ATOM 663 O O . TYR A 1 86 ? 10.664 15.897 4.125 1.00 96.38 86 TYR A O 1
ATOM 671 N N . GLY A 1 87 ? 8.813 16.151 5.367 1.00 93.38 87 GLY A N 1
ATOM 672 C CA . GLY A 1 87 ? 8.184 17.182 4.543 1.00 93.38 87 GLY A CA 1
ATOM 673 C C . GLY A 1 87 ? 7.157 16.636 3.538 1.00 93.38 87 GLY A C 1
ATOM 674 O O . GLY A 1 87 ? 6.991 15.423 3.407 1.00 93.38 87 GLY A O 1
ATOM 675 N N . PRO A 1 88 ? 6.441 17.529 2.827 1.00 91.12 88 PRO A N 1
ATOM 676 C CA . PRO A 1 88 ? 5.339 17.150 1.943 1.00 91.12 88 PRO A CA 1
ATOM 677 C C . PRO A 1 88 ? 5.776 16.224 0.807 1.00 91.12 88 PRO A C 1
ATOM 679 O O . PRO A 1 88 ? 6.808 16.458 0.171 1.00 91.12 88 PRO A O 1
ATOM 682 N N . VAL A 1 89 ? 4.955 15.221 0.497 1.00 86.94 89 VAL A N 1
ATOM 683 C CA . VAL A 1 89 ? 5.209 14.289 -0.606 1.00 86.94 89 VAL A CA 1
ATOM 684 C C . VAL A 1 89 ? 4.337 14.651 -1.801 1.00 86.94 89 VAL A C 1
ATOM 686 O O . VAL A 1 89 ? 3.132 14.849 -1.682 1.00 86.94 89 VAL A O 1
ATOM 689 N N . VAL A 1 90 ? 4.941 14.700 -2.989 1.00 84.56 90 VAL A N 1
ATOM 690 C CA . VAL A 1 90 ? 4.191 14.825 -4.245 1.00 84.56 90 VAL A CA 1
ATOM 691 C C . VAL A 1 90 ? 3.810 13.420 -4.720 1.00 84.56 90 VAL A C 1
ATOM 693 O O . VAL A 1 90 ? 4.706 12.613 -4.979 1.00 84.56 90 VAL A O 1
ATOM 696 N N . PRO A 1 91 ? 2.512 13.095 -4.856 1.00 77.94 91 PRO A N 1
ATOM 697 C CA . PRO A 1 91 ? 2.090 11.805 -5.389 1.00 77.94 91 PRO A CA 1
ATOM 698 C C . PRO A 1 91 ? 2.598 11.585 -6.819 1.00 77.94 91 PRO A C 1
ATOM 700 O O . PRO A 1 91 ? 2.599 12.500 -7.646 1.00 77.94 91 PRO A O 1
ATOM 703 N N . VAL A 1 92 ? 2.992 10.351 -7.136 1.00 70.25 92 VAL A N 1
ATOM 704 C CA . VAL A 1 92 ? 3.441 9.978 -8.485 1.00 70.25 92 VAL A CA 1
ATOM 705 C C . VAL A 1 92 ? 2.219 9.781 -9.401 1.00 70.25 92 VAL A C 1
ATOM 707 O O . VAL A 1 92 ? 1.673 8.686 -9.477 1.00 70.25 92 VAL A O 1
ATOM 710 N N . GLY A 1 93 ? 1.791 10.842 -10.101 1.00 56.75 93 GLY A N 1
ATOM 711 C CA . GLY A 1 93 ? 0.765 10.819 -11.165 1.00 56.75 93 GLY A CA 1
ATOM 712 C C . GLY A 1 93 ? -0.666 10.414 -10.746 1.00 56.75 93 GLY A C 1
ATOM 713 O O . GLY A 1 93 ? -0.917 9.993 -9.623 1.00 56.75 93 GLY A O 1
ATOM 714 N N . ASN A 1 94 ? -1.629 10.497 -11.679 1.00 41.66 94 ASN A N 1
ATOM 715 C CA . ASN A 1 94 ? -3.041 10.081 -11.497 1.00 41.66 94 ASN A CA 1
ATOM 716 C C . ASN A 1 94 ? -3.231 8.537 -11.421 1.00 41.66 94 ASN A C 1
ATOM 718 O O . ASN A 1 94 ? -4.273 8.012 -11.806 1.00 41.66 94 ASN A O 1
ATOM 722 N N . GLY A 1 95 ? -2.213 7.787 -10.987 1.00 37.81 95 GLY A N 1
ATOM 723 C CA . GLY A 1 95 ? -2.016 6.352 -11.239 1.00 37.81 95 GLY A CA 1
ATOM 724 C C . GLY A 1 95 ? -2.794 5.360 -10.368 1.00 37.81 95 GLY A C 1
ATOM 725 O O . GLY A 1 95 ? -2.376 4.210 -10.277 1.00 37.81 95 GLY A O 1
ATOM 726 N N . ILE A 1 96 ? -3.907 5.747 -9.740 1.00 44.66 96 ILE A N 1
ATOM 727 C CA . ILE A 1 96 ? -4.842 4.773 -9.156 1.00 44.66 96 ILE A CA 1
ATOM 728 C C . ILE A 1 96 ? -5.901 4.485 -10.217 1.00 44.66 96 ILE A C 1
ATOM 730 O O . ILE A 1 96 ? -6.983 5.068 -10.217 1.00 44.66 96 ILE A O 1
ATOM 734 N N . VAL A 1 97 ? -5.584 3.599 -11.162 1.00 43.56 97 VAL A N 1
ATOM 735 C CA . VAL A 1 97 ? -6.628 3.001 -11.997 1.00 43.56 97 VAL A CA 1
ATOM 736 C C . VAL A 1 97 ? -7.300 1.943 -11.129 1.00 43.56 97 VAL A C 1
ATOM 738 O O . VAL A 1 97 ? -6.877 0.790 -11.095 1.00 43.56 97 VAL A O 1
ATOM 741 N N . ALA A 1 98 ? -8.329 2.338 -10.378 1.00 40.97 98 ALA A N 1
ATOM 742 C CA . ALA A 1 98 ? -9.306 1.377 -9.891 1.00 40.97 98 ALA A CA 1
ATOM 743 C C . ALA A 1 98 ? -9.966 0.781 -11.140 1.00 40.97 98 ALA A C 1
ATOM 745 O O . ALA A 1 98 ? -10.838 1.398 -11.746 1.00 40.97 98 ALA A O 1
ATOM 746 N N . GLN A 1 99 ? -9.474 -0.363 -11.612 1.00 37.78 99 GLN A N 1
ATOM 747 C CA . GLN A 1 99 ? -10.248 -1.121 -12.576 1.00 37.78 99 GLN A CA 1
ATOM 748 C C . GLN A 1 99 ? -11.399 -1.738 -11.796 1.00 37.78 99 GLN A C 1
ATOM 750 O O . GLN A 1 99 ? -11.170 -2.604 -10.952 1.00 37.78 99 GLN A O 1
ATOM 755 N N . ASP A 1 100 ? -12.621 -1.300 -12.098 1.00 37.16 100 ASP A N 1
ATOM 756 C CA . ASP A 1 100 ? -13.860 -1.964 -11.696 1.00 37.16 100 ASP A CA 1
ATOM 757 C C . ASP A 1 100 ? -13.922 -3.346 -12.366 1.00 37.16 100 ASP A C 1
ATOM 759 O O . ASP A 1 100 ? -14.676 -3.602 -13.301 1.00 37.16 100 ASP A O 1
ATOM 763 N N . SER A 1 101 ? -13.065 -4.260 -11.922 1.00 38.66 101 SER A N 1
ATOM 764 C CA . SER A 1 101 ? -13.145 -5.665 -12.281 1.00 38.66 101 SER A CA 1
ATOM 765 C C . SER A 1 101 ? -14.199 -6.270 -11.371 1.00 38.66 101 SER A C 1
ATOM 767 O O . SER A 1 101 ? -13.905 -6.693 -10.253 1.00 38.66 101 SER A O 1
ATOM 769 N N . THR A 1 102 ? -15.447 -6.253 -11.833 1.00 37.22 102 THR A N 1
ATOM 770 C CA . THR A 1 102 ? -16.476 -7.118 -11.254 1.00 37.22 102 THR A CA 1
ATOM 771 C C . THR A 1 102 ? -16.040 -8.557 -11.536 1.00 37.22 102 THR A C 1
ATOM 773 O O . THR A 1 102 ? -15.841 -8.910 -12.699 1.00 37.22 102 THR A O 1
ATOM 776 N N . PHE A 1 103 ? -15.791 -9.338 -10.482 1.00 43.91 103 PHE A N 1
ATOM 777 C CA . PHE A 1 103 ? -15.555 -10.780 -10.592 1.00 43.91 103 PHE A CA 1
ATOM 778 C C . PHE A 1 103 ? -16.847 -11.518 -10.939 1.00 43.91 103 PHE A C 1
ATOM 780 O O . PHE A 1 103 ? -17.909 -11.112 -10.408 1.00 43.91 103 PHE A O 1
#

Solvent-accessible surface area (backbone atoms only — not comparable to full-atom values): 6718 Å² total; per-residue (Å²): 139,82,78,92,80,81,78,77,75,62,67,75,77,63,61,72,89,69,76,92,54,97,66,79,81,56,64,47,82,44,65,42,50,36,56,62,98,70,38,31,38,43,38,38,41,71,45,48,74,95,55,71,82,85,75,58,81,58,50,73,48,79,37,39,62,70,54,52,52,52,49,53,51,54,53,51,58,50,50,54,51,46,32,75,75,76,44,88,79,81,78,81,71,90,69,75,61,70,52,87,52,75,124

Nearest PDB structures (foldseek):
  3id8-assembly1_A  TM=3.762E-01  e=6.514E-02  Homo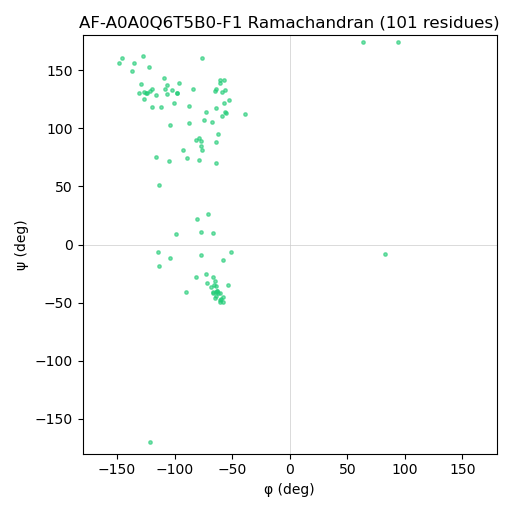 sapiens
  6da0-assembly1_A  TM=5.348E-01  e=5.133E-01  Naegleria fowleri
  5oow-assembly2_B  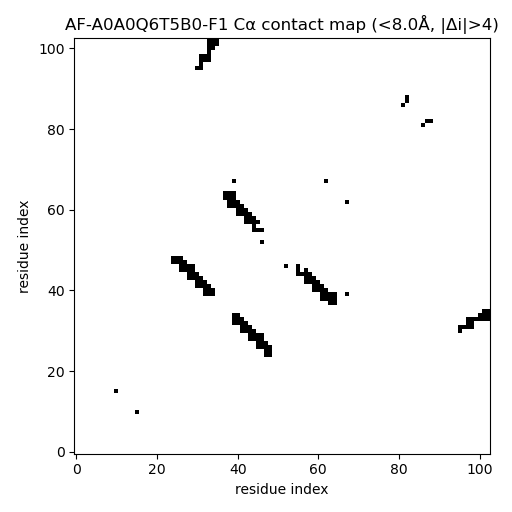TM=4.221E-01  e=1.396E+00  Escherichia coli K-12
  3hvr-assembly2_B  TM=3.451E-01  e=1.793E+00  Thermus thermophilus HB27
  7u4c-assembly1_A  TM=2.637E-01  e=6.592E-01  Borreliella burgdorferi

Foldseek 3Di:
DDDPPPPPPVVVVVPPPPPDDPPDFDKDKAWEWEDDQFKIKIWIDMDTPPDDSPPDPTDIDIDGPVVVVVVVVVVVVVVVVVCVVPNDDDDDPPRHPHDHPDD

Sequence (103 aa):
MKSPTDVRRDWAAEGCPVAASSAGYHYANQFEVGFSRSEVLLRMAQAYEGEALTHGMPTRVVMTPSYAMALLQLLSEAMQRYEAEYGPVVPVGNGIVAQDSTF